Protein AF-A0A6M1NFA1-F1 (afdb_monomer)

Solvent-accessible surface area (backbone atoms only — not comparable to full-atom values): 8105 Å² total; per-residue (Å²): 141,84,87,81,88,82,86,79,84,82,88,78,88,80,84,80,73,88,81,76,88,85,81,92,80,89,79,91,81,90,80,86,88,72,90,84,85,74,84,74,76,71,75,68,73,74,78,78,66,68,66,25,20,28,36,53,67,44,71,79,74,74,79,52,89,85,43,43,76,20,33,39,56,29,73,80,79,10,74,50,81,79,86,56,61,72,70,45,98,41,76,30,31,36,32,14,25,43,28,94,91,46,66,59,25,49,29,81,52,94,84,35,55,78,46,78,41,58,20,43,121

Radius of gyration: 26.16 Å; Cα contacts (8 Å, |Δi|>4): 171; chains: 1; bounding box: 69×42×62 Å

pLDDT: mean 73.49, std 20.54, range [34.53, 96.19]

Sequence (121 aa):
MATLNIKALSAGISLFALFMVGTISAKANTHEGGKKENEVKAKTEKVVLAPQWYEFTDNLNDGDASNPLNYTLTPNAGQNPPSCPTGEDQVCAVHAQPDQDNPDIPDLSSGSIVETRMKAE

Mean predicted aligned error: 17.59 Å

Nearest PDB structures (foldseek):
  8k5p-assembly1_B  TM=2.766E-01  e=6.108E+00  Saccharomyces cerevisiae S288C

Secondary structure (DSSP, 8-state):
------------------------------------------------PPPEEEEE--TTSS--TT-GGGEEEPTTTTTS---PPSSSS-EEEEEEPBPSS-TTSB--STTTEEEEEE---

Structure (mmCIF, N/CA/C/O backbone):
data_AF-A0A6M1NFA1-F1
#
_entry.id   AF-A0A6M1NFA1-F1
#
loop_
_atom_site.group_PDB
_atom_site.id
_atom_site.type_symbol
_atom_site.label_atom_id
_atom_site.label_alt_id
_atom_site.label_comp_id
_atom_site.label_asym_id
_atom_site.label_entity_id
_atom_site.label_seq_id
_atom_site.pdbx_PDB_ins_code
_atom_site.Cartn_x
_atom_site.Cartn_y
_atom_site.Cartn_z
_atom_site.occupancy
_atom_site.B_iso_or_equiv
_atom_site.auth_seq_id
_atom_site.auth_comp_id
_atom_site.auth_asym_id
_atom_site.auth_atom_id
_atom_site.pdbx_PDB_model_num
ATOM 1 N N . MET A 1 1 ? -36.662 -27.718 -19.168 1.00 49.44 1 MET A N 1
ATOM 2 C CA . MET A 1 1 ? -35.397 -28.444 -19.397 1.00 49.44 1 MET A CA 1
ATOM 3 C C . MET A 1 1 ? -35.112 -28.409 -20.884 1.00 49.44 1 MET A C 1
ATOM 5 O O . MET A 1 1 ? -35.841 -29.036 -21.638 1.00 49.44 1 MET A O 1
ATOM 9 N N . ALA A 1 2 ? -34.130 -27.619 -21.303 1.00 42.16 2 ALA A N 1
ATOM 10 C CA . ALA A 1 2 ? -33.633 -27.611 -22.672 1.00 42.16 2 ALA A CA 1
ATOM 11 C C . ALA A 1 2 ? -32.118 -27.417 -22.592 1.00 42.16 2 ALA A C 1
ATOM 13 O O . ALA A 1 2 ? -31.624 -26.344 -22.260 1.00 42.16 2 ALA A O 1
ATOM 14 N N . THR A 1 3 ? -31.414 -28.522 -22.787 1.00 47.03 3 THR A N 1
ATOM 15 C CA . THR A 1 3 ? -29.961 -28.637 -22.812 1.00 47.03 3 THR A CA 1
ATOM 16 C C . THR A 1 3 ? -29.522 -28.474 -24.259 1.00 47.03 3 THR A C 1
ATOM 18 O O . THR A 1 3 ? -29.985 -29.236 -25.101 1.00 47.03 3 THR A O 1
ATOM 21 N N . LEU A 1 4 ? -28.599 -27.562 -24.557 1.00 47.62 4 LEU A N 1
ATOM 22 C CA . LEU A 1 4 ? -27.777 -27.677 -25.763 1.00 47.62 4 LEU A CA 1
ATOM 23 C C . LEU A 1 4 ? -26.363 -27.163 -25.458 1.00 47.62 4 LEU A C 1
ATOM 25 O O . LEU A 1 4 ? -26.117 -25.967 -25.352 1.00 47.62 4 LEU A O 1
ATOM 29 N N . ASN A 1 5 ? -25.447 -28.112 -25.263 1.00 50.62 5 ASN A N 1
ATOM 30 C CA . ASN A 1 5 ? -24.010 -27.894 -25.134 1.00 50.62 5 ASN A CA 1
ATOM 31 C C . ASN A 1 5 ? -23.399 -27.828 -26.539 1.00 50.62 5 ASN A C 1
ATOM 33 O O . ASN A 1 5 ? -23.404 -28.838 -27.241 1.00 50.62 5 ASN A O 1
ATOM 37 N N . ILE A 1 6 ? -22.827 -26.689 -26.933 1.00 61.94 6 ILE A N 1
ATOM 38 C CA . ILE A 1 6 ? -22.008 -26.588 -28.148 1.00 61.94 6 ILE A CA 1
ATOM 39 C C . ILE A 1 6 ? -20.569 -26.293 -27.717 1.00 61.94 6 ILE A C 1
ATOM 41 O O . ILE A 1 6 ? -20.197 -25.156 -27.446 1.00 61.94 6 ILE A O 1
ATOM 45 N N . LYS A 1 7 ? -19.757 -27.353 -27.631 1.00 48.84 7 LYS A N 1
ATOM 46 C CA . LYS A 1 7 ? -18.292 -27.266 -27.580 1.00 48.84 7 LYS A CA 1
ATOM 47 C C . LYS A 1 7 ? -17.793 -26.994 -28.999 1.00 48.84 7 LYS A C 1
ATOM 49 O O . LYS A 1 7 ? -17.737 -27.911 -29.811 1.00 48.84 7 LYS A O 1
ATOM 54 N N . ALA A 1 8 ? -17.426 -25.752 -29.292 1.00 56.59 8 ALA A N 1
ATOM 55 C CA . ALA A 1 8 ? -16.690 -25.402 -30.502 1.00 56.59 8 ALA A CA 1
ATOM 56 C C . ALA A 1 8 ? -15.191 -25.328 -30.167 1.00 56.59 8 ALA A C 1
ATOM 58 O O . ALA A 1 8 ? -14.718 -24.337 -29.619 1.00 56.59 8 ALA A O 1
ATOM 59 N N . LEU A 1 9 ? -14.445 -26.400 -30.455 1.00 54.12 9 LEU A N 1
ATOM 60 C CA . LEU A 1 9 ? -12.985 -26.345 -30.559 1.00 54.12 9 LEU A CA 1
ATOM 61 C C . LEU A 1 9 ? -12.637 -25.893 -31.982 1.00 54.12 9 LEU A C 1
ATOM 63 O O . LEU A 1 9 ? -12.766 -26.677 -32.919 1.00 54.12 9 LEU A O 1
ATOM 67 N N . SER A 1 10 ? -12.187 -24.651 -32.154 1.00 52.25 10 SER A N 1
ATOM 68 C CA . SER A 1 10 ? -11.579 -24.196 -33.408 1.00 52.25 10 SER A CA 1
ATOM 69 C C . SER A 1 10 ? -10.059 -24.176 -33.260 1.00 52.25 10 SER A C 1
ATOM 71 O O . SER A 1 10 ? -9.489 -23.287 -32.628 1.00 52.25 10 SER A O 1
ATOM 73 N N . ALA A 1 11 ? -9.413 -25.187 -33.838 1.00 54.66 11 ALA A N 1
ATOM 74 C CA . ALA A 1 11 ? -7.976 -25.236 -34.051 1.00 54.66 11 ALA A CA 1
ATOM 75 C C . ALA A 1 11 ? -7.589 -24.276 -35.188 1.00 54.66 11 ALA A C 1
ATOM 77 O O . ALA A 1 11 ? -8.140 -24.356 -36.283 1.00 54.66 11 ALA A O 1
ATOM 78 N N . GLY A 1 12 ? -6.628 -23.390 -34.934 1.00 57.09 12 GLY A N 1
ATOM 79 C CA . GLY A 1 12 ? -6.061 -22.486 -35.932 1.00 57.09 12 GLY A CA 1
ATOM 80 C C . GLY A 1 12 ? -4.558 -22.369 -35.728 1.00 57.09 12 GLY A C 1
ATOM 81 O O . GLY A 1 12 ? -4.089 -21.482 -35.025 1.00 57.09 12 GLY A O 1
ATOM 82 N N . ILE A 1 13 ? -3.807 -23.303 -36.311 1.00 62.94 13 ILE A N 1
ATOM 83 C CA . ILE A 1 13 ? -2.343 -23.270 -36.375 1.00 62.94 13 ILE A CA 1
ATOM 84 C C . ILE A 1 13 ? -1.972 -22.227 -37.434 1.00 62.94 13 ILE A C 1
ATOM 86 O O . ILE A 1 13 ? -2.099 -22.491 -38.628 1.00 62.94 13 ILE A O 1
ATOM 90 N N . SER A 1 14 ? -1.542 -21.036 -37.012 1.00 58.31 14 SER A N 1
ATOM 91 C CA . SER A 1 14 ? -1.018 -20.024 -37.936 1.00 58.31 14 SER A CA 1
ATOM 92 C C . SER A 1 14 ? 0.493 -20.177 -38.067 1.00 58.31 14 SER A C 1
ATOM 94 O O . SER A 1 14 ? 1.269 -19.706 -37.237 1.00 58.31 14 SER A O 1
ATOM 96 N N . LEU A 1 15 ? 0.891 -20.873 -39.128 1.00 56.69 15 LEU A N 1
ATOM 97 C CA . LEU A 1 15 ? 2.261 -21.055 -39.587 1.00 56.69 15 LEU A CA 1
ATOM 98 C C . LEU A 1 15 ? 2.796 -19.716 -40.134 1.00 56.69 15 LEU A C 1
ATOM 100 O O . LEU A 1 15 ? 2.636 -19.420 -41.316 1.00 56.69 15 LEU A O 1
ATOM 104 N N . PHE A 1 16 ? 3.396 -18.874 -39.285 1.00 57.38 16 PHE A N 1
ATOM 105 C CA . PHE A 1 16 ? 4.067 -17.664 -39.765 1.00 57.38 16 PHE A CA 1
ATOM 106 C C . PHE A 1 16 ? 5.461 -17.999 -40.292 1.00 57.38 16 PHE A C 1
ATOM 108 O O . PHE A 1 16 ? 6.343 -18.478 -39.583 1.00 57.38 16 PHE A O 1
ATOM 115 N N . ALA A 1 17 ? 5.583 -17.779 -41.596 1.00 60.78 17 ALA A N 1
ATOM 116 C CA . ALA A 1 17 ? 6.715 -18.083 -42.439 1.00 60.78 17 ALA A CA 1
ATOM 117 C C . ALA A 1 17 ? 8.002 -17.354 -42.025 1.00 60.78 17 ALA A C 1
ATOM 119 O O . ALA A 1 17 ? 7.989 -16.178 -41.658 1.00 60.78 17 ALA A O 1
ATOM 120 N N . LEU A 1 18 ? 9.119 -18.073 -42.183 1.00 55.12 18 LEU A N 1
ATOM 121 C CA . LEU A 1 18 ? 10.473 -17.540 -42.299 1.00 55.12 18 LEU A CA 1
ATOM 122 C C . LEU A 1 18 ? 10.496 -16.324 -43.242 1.00 55.12 18 LEU A C 1
ATOM 124 O O . LEU A 1 18 ? 10.336 -16.483 -44.451 1.00 55.12 18 LEU A O 1
ATOM 128 N N . PHE A 1 19 ? 10.815 -15.142 -42.719 1.00 59.09 19 PHE A N 1
ATOM 129 C CA . PHE A 1 19 ? 11.346 -14.053 -43.535 1.00 59.09 19 PHE A CA 1
ATOM 130 C C . PHE A 1 19 ? 12.859 -13.948 -43.332 1.00 59.09 19 PHE A C 1
ATOM 132 O O . PHE A 1 19 ? 13.357 -13.348 -42.388 1.00 59.09 19 PHE A O 1
ATOM 139 N N . MET A 1 20 ? 13.543 -14.657 -44.229 1.00 62.69 20 MET A N 1
ATOM 140 C CA . MET A 1 20 ? 14.694 -14.235 -45.031 1.00 62.69 20 MET A CA 1
ATOM 141 C C . MET A 1 20 ? 15.773 -13.347 -44.384 1.00 62.69 20 MET A C 1
ATOM 143 O O . MET A 1 20 ? 15.604 -12.159 -44.128 1.00 62.69 20 MET A O 1
ATOM 147 N N . VAL A 1 21 ? 16.946 -13.969 -44.280 1.00 51.59 21 VAL A N 1
ATOM 148 C CA . VAL A 1 21 ? 18.289 -13.411 -44.093 1.00 51.59 21 VAL A CA 1
ATOM 149 C C . VAL A 1 21 ? 18.719 -12.514 -45.270 1.00 51.59 21 VAL A C 1
ATOM 151 O O . VAL A 1 21 ? 18.502 -12.872 -46.425 1.00 51.59 21 VAL A O 1
ATOM 154 N N . GLY A 1 22 ? 19.458 -11.436 -44.962 1.00 42.31 22 GLY A N 1
ATOM 155 C CA . GLY A 1 22 ? 20.354 -10.690 -45.872 1.00 42.31 22 GLY A CA 1
ATOM 156 C C . GLY A 1 22 ? 19.833 -9.289 -46.219 1.00 42.31 22 GLY A C 1
ATOM 157 O O . GLY A 1 22 ? 18.704 -9.151 -46.654 1.00 42.31 22 GLY A O 1
ATOM 158 N N . THR A 1 23 ? 20.567 -8.187 -46.040 1.00 55.47 23 THR A N 1
ATOM 159 C CA . THR A 1 23 ? 21.933 -7.931 -46.527 1.00 55.47 23 THR A CA 1
ATOM 160 C C . THR A 1 23 ? 22.687 -6.930 -45.636 1.00 55.47 23 THR A C 1
ATOM 162 O O . THR A 1 23 ? 22.213 -5.818 -45.409 1.00 55.47 23 THR A O 1
ATOM 165 N N . ILE A 1 24 ? 23.904 -7.273 -45.209 1.00 54.22 24 ILE A N 1
ATOM 166 C CA . ILE A 1 24 ? 24.909 -6.298 -44.754 1.00 54.22 24 ILE A CA 1
ATOM 167 C C . ILE A 1 24 ? 25.457 -5.585 -45.991 1.00 54.22 24 ILE A C 1
ATOM 169 O O . ILE A 1 24 ? 26.041 -6.228 -46.859 1.00 54.22 24 ILE A O 1
ATOM 173 N N . SER A 1 25 ? 25.272 -4.268 -46.068 1.00 47.81 25 SER A N 1
ATOM 174 C CA . SER A 1 25 ? 25.901 -3.424 -47.083 1.00 47.81 25 SER A CA 1
ATOM 175 C C . SER A 1 25 ? 26.867 -2.479 -46.379 1.00 47.81 25 SER A C 1
ATOM 177 O O . SER A 1 25 ? 26.459 -1.542 -45.697 1.00 47.81 25 SER A O 1
ATOM 179 N N . ALA A 1 26 ? 28.160 -2.774 -46.493 1.00 51.22 26 ALA A N 1
ATOM 180 C CA . ALA A 1 26 ? 29.228 -1.891 -46.056 1.00 51.22 26 ALA A CA 1
ATOM 181 C C . ALA A 1 26 ? 29.524 -0.868 -47.160 1.00 51.22 26 ALA A C 1
ATOM 183 O O . ALA A 1 26 ? 29.792 -1.248 -48.300 1.00 51.22 26 ALA A O 1
ATOM 184 N N . LYS A 1 27 ? 29.561 0.424 -46.815 1.00 41.19 27 LYS A N 1
ATOM 185 C CA . LYS A 1 27 ? 30.354 1.413 -47.556 1.00 41.19 27 LYS A CA 1
ATOM 186 C C . LYS A 1 27 ? 30.800 2.550 -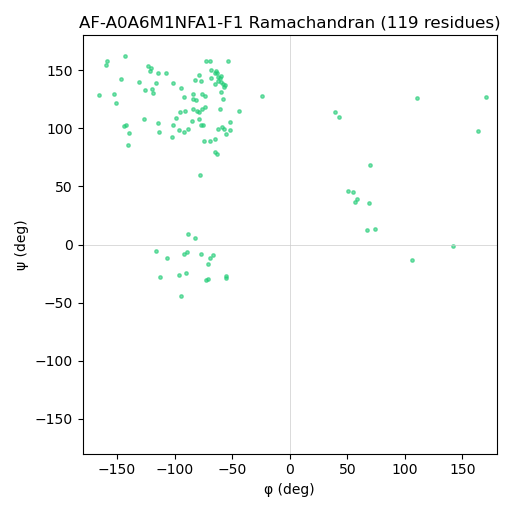46.638 1.00 41.19 27 LYS A C 1
ATOM 188 O O . LYS A 1 27 ? 29.985 3.230 -46.028 1.00 41.19 27 LYS A O 1
ATOM 193 N N . ALA A 1 28 ? 32.117 2.715 -46.566 1.00 48.78 28 ALA A N 1
ATOM 194 C CA . ALA A 1 28 ? 32.837 3.759 -45.850 1.00 48.78 28 ALA A CA 1
ATOM 195 C C . ALA A 1 28 ? 32.629 5.152 -46.474 1.00 48.78 28 ALA A C 1
ATOM 197 O O . ALA A 1 28 ? 32.577 5.261 -47.702 1.00 48.78 28 ALA A O 1
ATOM 198 N N . ASN A 1 29 ? 32.552 6.194 -45.632 1.00 42.78 29 ASN A N 1
ATOM 199 C CA . ASN A 1 29 ? 33.405 7.399 -45.638 1.00 42.78 29 ASN A CA 1
ATOM 200 C C . ASN A 1 29 ? 32.863 8.481 -44.671 1.00 42.78 29 ASN A C 1
ATOM 202 O O . ASN A 1 29 ? 31.710 8.881 -44.767 1.00 42.78 29 ASN A O 1
ATOM 206 N N . THR A 1 30 ? 33.755 8.936 -43.784 1.00 38.69 30 THR A N 1
ATOM 207 C CA . THR A 1 30 ? 33.911 10.286 -43.203 1.00 38.69 30 THR A CA 1
ATOM 208 C C . THR A 1 30 ? 32.679 11.075 -42.743 1.00 38.69 30 THR A C 1
ATOM 210 O O . THR A 1 30 ? 31.996 11.682 -43.559 1.00 38.69 30 THR A O 1
ATOM 213 N N . HIS A 1 31 ? 32.536 11.242 -41.421 1.00 34.53 31 HIS A N 1
ATOM 214 C CA . HIS A 1 31 ? 32.400 12.563 -40.780 1.00 34.53 31 HIS A CA 1
ATOM 215 C C . HIS A 1 31 ? 32.608 12.431 -39.262 1.00 34.53 31 HIS A C 1
ATOM 217 O O . HIS A 1 31 ? 32.000 11.578 -38.617 1.00 34.53 31 HIS A O 1
ATOM 223 N N . GLU A 1 32 ? 33.488 13.260 -38.705 1.00 43.34 32 GLU A N 1
ATOM 224 C CA . GLU A 1 32 ? 33.795 13.315 -37.279 1.00 43.34 32 GLU A CA 1
ATOM 225 C C . GLU A 1 32 ? 32.554 13.612 -36.420 1.00 43.34 32 GLU A C 1
ATOM 227 O O . GLU A 1 32 ? 31.743 14.489 -36.718 1.00 43.34 32 GLU A O 1
ATOM 232 N N . GLY A 1 33 ? 32.459 12.885 -35.303 1.00 43.25 33 GLY A N 1
ATOM 233 C CA . GLY A 1 33 ? 32.153 13.482 -34.002 1.00 43.25 33 GLY A CA 1
ATOM 234 C C . GLY A 1 33 ? 30.754 14.053 -33.784 1.00 43.25 33 GLY A C 1
ATOM 235 O O . GLY A 1 33 ? 30.609 15.046 -33.077 1.00 43.25 33 GLY A O 1
ATOM 236 N N . GLY A 1 34 ? 29.713 13.440 -34.344 1.00 34.91 34 GLY A N 1
ATOM 237 C CA . GLY A 1 34 ? 28.329 13.721 -33.965 1.00 34.91 34 GLY A CA 1
ATOM 238 C C . GLY A 1 34 ? 27.860 12.797 -32.843 1.00 34.91 34 GLY A C 1
ATOM 239 O O . GLY A 1 34 ? 27.735 11.598 -33.063 1.00 34.91 34 GLY A O 1
ATOM 240 N N . LYS A 1 35 ? 27.576 13.371 -31.663 1.00 51.47 35 LYS A N 1
ATOM 241 C CA . LYS A 1 35 ? 26.839 12.772 -30.531 1.00 51.47 35 LYS A CA 1
ATOM 242 C C . LYS A 1 35 ? 25.893 11.641 -30.955 1.00 51.47 35 LYS A C 1
ATOM 244 O O . LYS A 1 35 ? 24.998 11.905 -31.759 1.00 51.47 35 LYS A O 1
ATOM 249 N N . LYS A 1 36 ? 26.014 10.476 -30.309 1.00 50.97 36 LYS A N 1
ATOM 250 C CA . LYS A 1 36 ? 24.928 9.576 -29.861 1.00 50.97 36 LYS A CA 1
ATOM 251 C C . LYS A 1 36 ? 25.533 8.211 -29.562 1.00 50.97 36 LYS A C 1
ATOM 253 O O . LYS A 1 36 ? 25.686 7.404 -30.469 1.00 50.97 36 LYS A O 1
ATOM 258 N N . GLU A 1 37 ? 25.819 7.935 -28.298 1.00 39.56 37 GLU A N 1
ATOM 259 C CA . GLU A 1 37 ? 26.070 6.561 -27.877 1.00 39.56 37 GLU A CA 1
ATOM 260 C C . GLU A 1 37 ? 25.162 6.221 -26.700 1.00 39.56 37 GLU A C 1
ATOM 262 O O . GLU A 1 37 ? 25.321 6.705 -25.585 1.00 39.56 37 GLU A O 1
ATOM 267 N N . ASN A 1 38 ? 24.186 5.378 -27.043 1.00 39.69 38 ASN A N 1
ATOM 268 C CA . ASN A 1 38 ? 23.600 4.340 -26.212 1.00 39.69 38 ASN A CA 1
ATOM 269 C C . ASN A 1 38 ? 22.724 4.763 -25.028 1.00 39.69 38 ASN A C 1
ATOM 271 O O . ASN A 1 38 ? 22.959 4.364 -23.892 1.00 39.69 38 ASN A O 1
ATOM 275 N N . GLU A 1 39 ? 21.558 5.337 -25.338 1.00 42.38 39 GLU A N 1
ATOM 276 C CA . GLU A 1 39 ? 20.350 4.750 -24.748 1.00 42.38 39 GLU A CA 1
ATOM 277 C C . GLU A 1 39 ? 20.203 3.336 -25.318 1.00 42.38 39 GLU A C 1
ATOM 279 O O . GLU A 1 39 ? 19.583 3.104 -26.361 1.00 42.38 39 GLU A O 1
ATOM 284 N N . VAL A 1 40 ? 20.788 2.367 -24.612 1.00 46.62 40 VAL A N 1
ATOM 285 C CA . VAL A 1 40 ? 20.199 1.036 -24.552 1.00 46.62 40 VAL A CA 1
ATOM 286 C C . VAL A 1 40 ? 18.784 1.284 -24.049 1.00 46.62 40 VAL A C 1
ATOM 288 O O . VAL A 1 40 ? 18.557 1.429 -22.852 1.00 46.62 40 VAL A O 1
ATOM 291 N N . LYS A 1 41 ? 17.829 1.389 -24.979 1.00 46.12 41 LYS A N 1
ATOM 292 C CA . LYS A 1 41 ? 16.420 1.152 -24.692 1.00 46.12 41 LYS A CA 1
ATOM 293 C C . LYS A 1 41 ? 16.338 -0.306 -24.273 1.00 46.12 41 LYS A C 1
ATOM 295 O O . LYS A 1 41 ? 15.968 -1.177 -25.059 1.00 46.12 41 LYS A O 1
ATOM 300 N N . ALA A 1 42 ? 16.738 -0.558 -23.028 1.00 44.44 42 ALA A N 1
ATOM 301 C CA . ALA A 1 42 ? 16.190 -1.615 -22.228 1.00 44.44 42 ALA A CA 1
ATOM 302 C C . ALA A 1 42 ? 14.696 -1.354 -22.316 1.00 44.44 42 ALA A C 1
ATOM 304 O O . ALA A 1 42 ? 14.145 -0.432 -21.718 1.00 44.44 42 ALA A O 1
ATOM 305 N N . LYS A 1 43 ? 14.058 -2.098 -23.210 1.00 48.59 43 LYS A N 1
ATOM 306 C CA . LYS A 1 43 ? 12.634 -2.314 -23.162 1.00 48.59 43 LYS A CA 1
ATOM 307 C C . LYS A 1 43 ? 12.472 -3.100 -21.868 1.00 48.59 43 LYS A C 1
ATOM 309 O O . LYS A 1 43 ? 12.492 -4.324 -21.895 1.00 48.59 43 LYS A O 1
ATOM 314 N N . THR A 1 44 ? 12.489 -2.383 -20.742 1.00 46.00 44 THR A N 1
ATOM 315 C CA . THR A 1 44 ? 12.081 -2.893 -19.448 1.00 46.00 44 THR A CA 1
ATOM 316 C C . THR A 1 44 ? 10.669 -3.340 -19.716 1.00 46.00 44 THR A C 1
ATOM 318 O O . THR A 1 44 ? 9.764 -2.530 -19.924 1.00 46.00 44 THR A O 1
ATOM 321 N N . GLU A 1 45 ? 10.534 -4.640 -19.922 1.00 52.12 45 GLU A N 1
ATOM 322 C CA . GLU A 1 45 ? 9.262 -5.312 -19.938 1.00 52.12 45 GLU A CA 1
ATOM 323 C C . GLU A 1 45 ? 8.614 -4.868 -18.635 1.00 52.12 45 GLU A C 1
ATOM 325 O O . GLU A 1 45 ? 9.126 -5.176 -17.559 1.00 52.12 45 GLU A O 1
ATOM 330 N N . LYS A 1 46 ? 7.630 -3.963 -18.737 1.00 51.19 46 LYS A N 1
ATOM 331 C CA . LYS A 1 46 ? 6.928 -3.423 -17.579 1.00 51.19 46 LYS A CA 1
ATOM 332 C C . LYS A 1 46 ? 6.350 -4.658 -16.918 1.00 51.19 46 LYS A C 1
ATOM 334 O O . LYS A 1 46 ? 5.404 -5.230 -17.453 1.00 51.19 46 LYS A O 1
ATOM 339 N N . VAL A 1 47 ? 6.98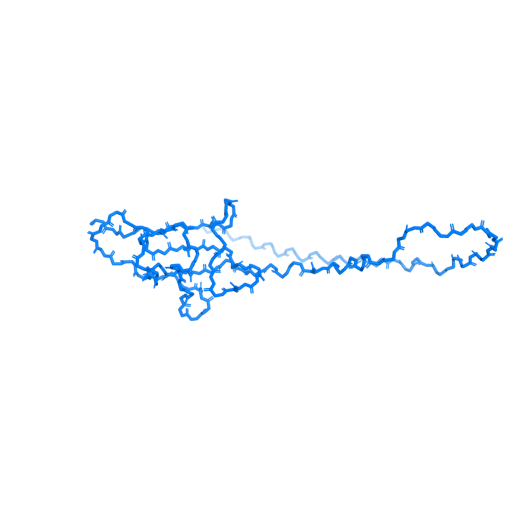8 -5.131 -15.851 1.00 59.00 47 VAL A N 1
ATOM 340 C CA . VAL A 1 47 ? 6.458 -6.217 -15.045 1.00 59.00 47 VAL A CA 1
ATOM 341 C C . VAL A 1 47 ? 5.160 -5.643 -14.513 1.00 59.00 47 VAL A C 1
ATOM 343 O O . VAL A 1 47 ? 5.162 -4.772 -13.648 1.00 59.00 47 VAL A O 1
ATOM 346 N N . VAL A 1 48 ? 4.054 -6.008 -15.159 1.00 64.31 48 VAL A N 1
ATOM 347 C CA . VAL A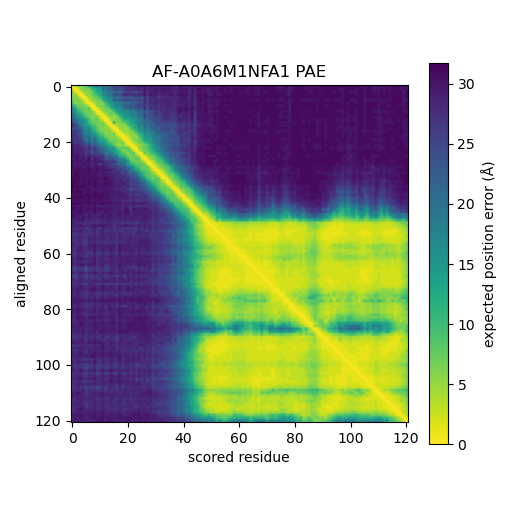 1 48 ? 2.727 -5.602 -14.722 1.00 64.31 48 VAL A CA 1
ATOM 348 C C . VAL A 1 48 ? 2.455 -6.466 -13.510 1.00 64.31 48 VAL A C 1
ATOM 350 O O . VAL A 1 48 ? 1.992 -7.600 -13.631 1.00 64.31 48 VAL A O 1
ATOM 353 N N . LEU A 1 49 ? 2.858 -5.964 -12.348 1.00 79.12 49 LEU A N 1
ATOM 354 C CA . LEU A 1 49 ? 2.459 -6.554 -11.088 1.00 79.12 49 LEU A CA 1
ATOM 355 C C . LEU A 1 49 ? 0.934 -6.442 -10.995 1.00 79.12 49 LEU A C 1
ATOM 357 O O . LEU A 1 49 ? 0.328 -5.481 -11.467 1.00 79.12 49 LEU A O 1
ATOM 361 N N . ALA A 1 50 ? 0.286 -7.480 -10.481 1.00 89.38 50 ALA A N 1
ATOM 362 C CA . ALA A 1 50 ? -1.149 -7.413 -10.256 1.00 89.38 50 ALA A CA 1
ATOM 363 C C . ALA A 1 50 ? -1.439 -6.404 -9.129 1.00 89.38 50 ALA A C 1
ATOM 365 O O . ALA A 1 50 ? -0.606 -6.272 -8.231 1.00 89.38 50 ALA A O 1
ATOM 366 N N . PRO A 1 51 ? -2.603 -5.728 -9.130 1.00 93.25 51 PRO A N 1
ATOM 367 C CA . PRO A 1 51 ? -3.005 -4.908 -7.997 1.00 93.25 51 PRO A CA 1
ATOM 368 C C . PRO A 1 51 ? -3.043 -5.720 -6.697 1.00 93.25 51 PRO A C 1
ATOM 370 O O . PRO A 1 51 ? -3.555 -6.845 -6.671 1.00 93.25 51 PRO A O 1
ATOM 373 N N . GLN A 1 52 ? -2.542 -5.125 -5.621 1.00 95.50 52 GLN A N 1
ATOM 374 C CA . GLN A 1 52 ? -2.394 -5.725 -4.300 1.00 95.50 52 GLN A CA 1
ATOM 375 C C . GLN A 1 52 ? -3.122 -4.896 -3.244 1.00 95.50 52 GLN A C 1
ATOM 377 O O . GLN A 1 52 ? -3.366 -3.702 -3.416 1.00 95.50 52 GLN A O 1
ATOM 382 N N . TRP A 1 53 ? -3.531 -5.560 -2.167 1.00 96.00 53 TRP A N 1
ATOM 383 C CA . TRP A 1 53 ? -4.140 -4.926 -1.008 1.00 96.00 53 TRP A CA 1
ATOM 384 C C . TRP A 1 53 ? -3.083 -4.401 -0.047 1.00 96.00 53 TRP A C 1
ATOM 386 O O . TRP A 1 53 ? -2.258 -5.166 0.463 1.00 96.00 53 TRP A O 1
ATOM 396 N N . TYR A 1 54 ? -3.189 -3.114 0.258 1.00 95.69 54 TYR A N 1
ATOM 397 C CA . TYR A 1 54 ? -2.367 -2.414 1.231 1.00 95.69 54 TYR A CA 1
ATOM 398 C C . TYR A 1 54 ? -3.251 -1.846 2.340 1.00 95.69 54 TYR A C 1
ATOM 400 O O . TYR A 1 54 ? -4.299 -1.260 2.069 1.00 95.69 54 TYR A O 1
ATOM 408 N N . GLU A 1 55 ? -2.838 -2.032 3.588 1.00 94.81 55 GLU A N 1
ATOM 409 C CA . GLU A 1 55 ? -3.510 -1.517 4.781 1.00 94.81 55 GLU A CA 1
ATOM 410 C C . GLU A 1 55 ? -2.887 -0.183 5.189 1.00 94.81 55 GLU A C 1
ATOM 412 O O . GLU A 1 55 ? -1.666 -0.051 5.202 1.00 94.81 55 GLU A O 1
ATOM 417 N N . PHE A 1 56 ? -3.718 0.806 5.508 1.00 93.44 56 PHE A N 1
ATOM 418 C CA . PHE A 1 56 ? -3.274 2.088 6.040 1.00 93.44 56 PHE A CA 1
ATOM 419 C C . PHE A 1 56 ? -2.888 1.921 7.513 1.00 93.44 56 PHE A C 1
ATOM 421 O O . PHE A 1 56 ? -3.732 1.597 8.350 1.00 93.44 56 PHE A O 1
ATOM 428 N N . THR A 1 57 ? -1.615 2.147 7.823 1.00 91.62 57 THR A N 1
ATOM 429 C CA . THR A 1 57 ? -1.034 1.964 9.160 1.00 91.62 57 THR A CA 1
ATOM 430 C C . THR A 1 57 ? -0.531 3.261 9.792 1.00 91.62 57 THR A C 1
ATOM 432 O O . THR A 1 57 ? -0.133 3.228 10.952 1.00 91.62 57 THR A O 1
ATOM 435 N N . ASP A 1 58 ? -0.551 4.386 9.062 1.00 91.31 58 ASP A N 1
ATOM 436 C CA . ASP A 1 58 ? -0.042 5.694 9.519 1.00 91.31 58 ASP A CA 1
ATOM 437 C C . ASP A 1 58 ? 1.386 5.608 10.098 1.00 91.31 58 ASP A C 1
ATOM 439 O O . ASP A 1 58 ? 1.695 6.124 11.172 1.00 91.31 58 ASP A O 1
ATOM 443 N N . ASN A 1 59 ? 2.280 4.906 9.392 1.00 89.69 59 ASN A N 1
ATOM 444 C CA . ASN A 1 59 ? 3.652 4.645 9.851 1.00 89.69 59 ASN A CA 1
ATOM 445 C C . ASN A 1 59 ? 4.431 5.926 10.198 1.00 89.69 59 ASN A C 1
ATOM 447 O O . ASN A 1 59 ? 5.339 5.894 11.034 1.00 89.69 59 ASN A O 1
ATOM 451 N N . LEU A 1 60 ? 4.103 7.043 9.548 1.00 91.75 60 LEU A N 1
ATOM 452 C CA . LEU A 1 60 ? 4.759 8.330 9.750 1.00 91.75 60 LEU A CA 1
ATOM 453 C C . LEU A 1 60 ? 4.074 9.202 10.812 1.00 91.75 60 LEU A C 1
ATOM 455 O O . LEU A 1 60 ? 4.673 10.191 11.235 1.00 91.75 60 LEU A O 1
ATOM 459 N N . ASN A 1 61 ? 2.901 8.801 11.318 1.00 90.56 61 ASN A N 1
ATOM 460 C CA . ASN A 1 61 ? 2.077 9.558 12.267 1.00 90.56 61 ASN A CA 1
ATOM 461 C C . ASN A 1 61 ? 1.708 10.961 11.752 1.00 90.56 61 ASN A C 1
ATOM 463 O O . ASN A 1 61 ? 1.705 11.932 12.515 1.00 90.56 61 ASN A O 1
ATOM 467 N N . ASP A 1 62 ? 1.457 11.086 10.450 1.00 92.19 62 ASP A N 1
ATOM 468 C CA . ASP A 1 62 ? 1.053 12.339 9.804 1.00 92.19 62 ASP A CA 1
ATOM 469 C C . ASP A 1 62 ? -0.438 12.341 9.418 1.00 92.19 62 ASP A C 1
ATOM 471 O O . ASP A 1 62 ? -0.989 13.404 9.117 1.00 92.19 62 ASP A O 1
ATOM 475 N N . GLY A 1 63 ? -1.107 11.181 9.475 1.00 89.25 63 GLY A N 1
ATOM 476 C CA . GLY 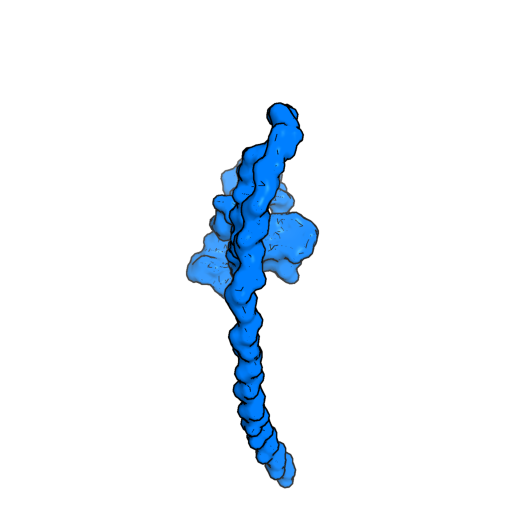A 1 63 ? -2.504 11.012 9.086 1.00 89.25 63 GLY A CA 1
ATOM 477 C C . GLY A 1 63 ? -2.759 11.196 7.586 1.00 89.25 63 GLY A C 1
ATOM 478 O O . GLY A 1 63 ? -3.915 11.328 7.178 1.00 89.25 63 GLY A O 1
ATOM 479 N N . ASP A 1 64 ? -1.715 11.229 6.752 1.00 92.19 64 ASP A N 1
ATOM 480 C CA . ASP A 1 64 ? -1.837 11.491 5.322 1.00 92.19 64 ASP A CA 1
ATOM 481 C C . ASP A 1 64 ? -2.083 10.197 4.536 1.00 92.19 64 ASP A C 1
ATOM 483 O O . ASP A 1 64 ? -1.166 9.454 4.174 1.00 92.19 64 ASP A O 1
ATOM 487 N N . ALA A 1 65 ? -3.350 9.948 4.204 1.00 91.31 65 ALA A N 1
ATOM 488 C CA . ALA A 1 65 ? -3.754 8.837 3.342 1.00 91.31 65 ALA A CA 1
ATOM 489 C C . ALA A 1 65 ? -3.260 8.970 1.885 1.00 91.31 65 ALA A C 1
ATOM 491 O O . ALA A 1 65 ? -3.397 8.022 1.112 1.00 91.31 65 ALA A O 1
ATOM 492 N N . SER A 1 66 ? -2.688 10.109 1.488 1.00 93.44 66 SER A N 1
ATOM 493 C CA . SER A 1 66 ? -2.098 10.314 0.156 1.00 93.44 66 SER A CA 1
ATOM 494 C C . SER A 1 66 ? -0.622 9.923 0.095 1.00 93.44 66 SER A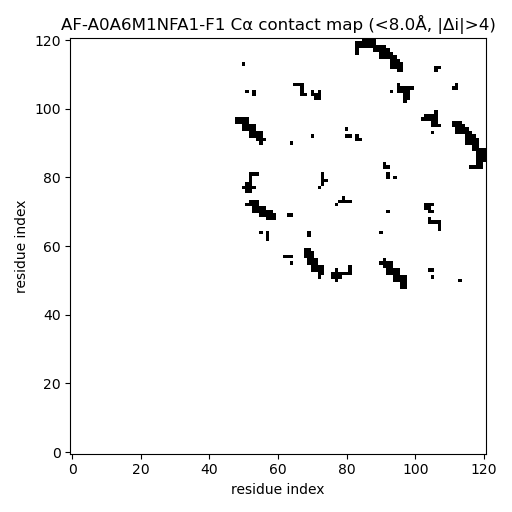 C 1
ATOM 496 O O . SER A 1 66 ? -0.033 9.942 -0.985 1.00 93.44 66 SER A O 1
ATOM 498 N N . ASN A 1 67 ? -0.016 9.577 1.234 1.00 94.75 67 ASN A N 1
ATOM 499 C CA . ASN A 1 67 ? 1.381 9.187 1.324 1.00 94.75 67 ASN A CA 1
ATOM 500 C C . ASN A 1 67 ? 1.517 7.651 1.262 1.00 94.75 67 ASN A C 1
ATOM 502 O O . ASN A 1 67 ? 1.100 6.967 2.200 1.00 94.75 67 ASN A O 1
ATOM 506 N N . PRO A 1 68 ? 2.130 7.078 0.205 1.00 95.12 68 PRO A N 1
ATOM 507 C CA . PRO A 1 68 ? 2.304 5.629 0.060 1.00 95.12 68 PRO A CA 1
ATOM 508 C C . PRO A 1 68 ? 3.024 4.955 1.231 1.00 95.12 68 PRO A C 1
ATOM 510 O O . PRO A 1 68 ? 2.789 3.783 1.507 1.00 95.12 68 PRO A O 1
ATOM 513 N N . LEU A 1 69 ? 3.885 5.689 1.942 1.00 96.19 69 LEU A N 1
ATOM 514 C CA . LEU A 1 69 ? 4.656 5.163 3.073 1.00 96.19 69 LEU A CA 1
ATOM 515 C C . LEU A 1 69 ? 3.794 4.880 4.312 1.00 96.19 69 LEU A C 1
ATOM 517 O O . LEU A 1 69 ? 4.219 4.140 5.202 1.00 96.19 69 LEU A O 1
ATOM 521 N N . ASN A 1 70 ? 2.580 5.432 4.360 1.00 96.00 70 ASN A N 1
ATOM 522 C CA . ASN A 1 70 ? 1.602 5.137 5.404 1.00 96.00 70 ASN A CA 1
ATOM 523 C C . ASN A 1 70 ? 0.808 3.858 5.145 1.00 96.00 70 ASN A C 1
ATOM 525 O O . ASN A 1 70 ? -0.117 3.554 5.896 1.00 96.00 70 ASN A O 1
ATOM 529 N N . TYR A 1 71 ? 1.161 3.113 4.101 1.00 94.75 71 TYR A N 1
ATOM 530 C CA . TYR A 1 71 ? 0.536 1.853 3.760 1.00 94.75 71 TYR A CA 1
ATOM 531 C C . TYR A 1 71 ? 1.518 0.698 3.915 1.00 94.75 71 TYR A C 1
ATOM 533 O O . TYR A 1 71 ? 2.716 0.831 3.673 1.00 94.75 71 TYR A O 1
ATOM 541 N N . THR A 1 72 ? 0.983 -0.457 4.292 1.00 94.38 72 THR A N 1
ATOM 542 C CA . THR A 1 72 ? 1.732 -1.703 4.433 1.00 94.38 72 THR A CA 1
ATOM 543 C C . THR A 1 72 ? 1.069 -2.788 3.596 1.00 94.38 72 TH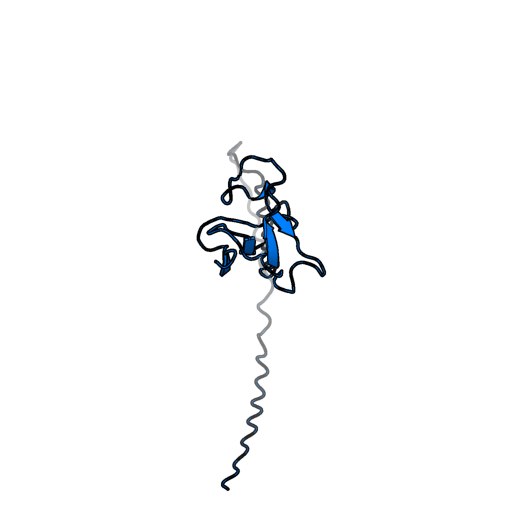R A C 1
ATOM 545 O O . THR A 1 72 ? -0.150 -2.968 3.654 1.00 94.38 72 THR A O 1
ATOM 548 N N . LEU A 1 73 ? 1.857 -3.530 2.814 1.00 94.81 73 LEU A N 1
ATOM 549 C CA . LEU A 1 73 ? 1.362 -4.681 2.062 1.00 94.81 73 LEU A CA 1
ATOM 550 C C . LEU A 1 73 ? 0.728 -5.709 3.011 1.00 94.81 73 LEU A C 1
ATOM 552 O O . LEU A 1 73 ? 1.355 -6.177 3.964 1.00 94.81 73 LEU A O 1
ATOM 556 N N . THR A 1 74 ? -0.523 -6.080 2.743 1.00 92.06 74 THR A N 1
ATOM 557 C CA . THR A 1 74 ? -1.227 -7.062 3.577 1.00 92.06 74 THR A CA 1
ATOM 558 C C . THR A 1 74 ? -0.625 -8.470 3.426 1.00 92.06 74 THR A C 1
ATOM 560 O O . THR A 1 74 ? 0.013 -8.780 2.408 1.00 92.06 74 THR A O 1
ATOM 563 N N . PRO A 1 75 ? -0.821 -9.372 4.412 1.00 88.75 75 PRO A N 1
ATOM 564 C CA . PRO A 1 75 ? -0.313 -10.740 4.344 1.00 88.75 75 PRO A CA 1
ATOM 565 C C . PRO A 1 75 ? -0.736 -11.490 3.074 1.00 88.75 75 PRO A C 1
ATOM 567 O O . PRO A 1 75 ? -1.757 -11.195 2.456 1.00 88.75 75 PRO A O 1
ATOM 570 N N . ASN A 1 76 ? 0.021 -12.532 2.716 1.00 86.12 76 ASN A N 1
ATOM 571 C CA . ASN A 1 76 ? -0.154 -13.273 1.458 1.00 86.12 76 ASN A CA 1
ATOM 572 C C . ASN A 1 76 ? -0.016 -12.375 0.215 1.00 86.12 76 ASN A C 1
ATOM 574 O O . ASN A 1 76 ? -0.751 -12.542 -0.756 1.00 86.12 76 ASN A O 1
ATOM 578 N N . ALA A 1 77 ? 0.932 -11.432 0.255 1.00 80.31 77 ALA A N 1
ATOM 579 C CA . ALA A 1 77 ? 1.276 -10.550 -0.858 1.00 80.31 77 ALA A CA 1
ATOM 580 C C . ALA A 1 77 ? 0.071 -9.773 -1.414 1.00 80.31 77 ALA A C 1
ATOM 582 O O . ALA A 1 77 ? -0.133 -9.724 -2.629 1.00 80.31 77 ALA A O 1
ATOM 583 N N . GLY A 1 78 ? -0.760 -9.206 -0.537 1.00 84.00 78 GLY A N 1
ATOM 584 C CA . GLY A 1 78 ? -1.850 -8.343 -0.982 1.00 84.00 78 GLY A CA 1
ATOM 585 C C . GLY A 1 78 ? -3.036 -9.057 -1.629 1.00 84.00 78 GLY A C 1
ATOM 586 O O . GLY A 1 78 ? -3.838 -8.399 -2.284 1.00 84.00 78 GLY A O 1
ATOM 587 N N . GLN A 1 79 ? -3.158 -10.383 -1.516 1.00 88.69 79 GLN A N 1
ATOM 588 C CA . GLN A 1 79 ? -4.215 -11.128 -2.217 1.00 88.69 79 GLN A CA 1
ATOM 589 C C . GLN A 1 79 ? -5.611 -10.921 -1.629 1.00 88.69 79 GLN A C 1
ATOM 591 O O . GLN A 1 79 ? -6.598 -11.004 -2.358 1.00 88.69 79 GLN A O 1
ATOM 596 N N . ASN A 1 80 ? -5.703 -10.672 -0.322 1.00 88.56 80 ASN A N 1
ATOM 597 C CA . ASN A 1 80 ? -6.977 -10.580 0.378 1.00 88.56 80 ASN A CA 1
ATOM 598 C C . ASN A 1 80 ? -7.182 -9.173 0.937 1.00 88.56 80 ASN A C 1
ATOM 600 O O . ASN A 1 80 ? -6.246 -8.613 1.506 1.00 88.56 80 ASN A O 1
ATOM 604 N N . PRO A 1 81 ? -8.402 -8.622 0.838 1.00 86.88 81 PRO A N 1
ATOM 605 C CA . PRO A 1 81 ? -8.701 -7.351 1.465 1.00 86.88 81 PRO A CA 1
ATOM 606 C C . PRO A 1 81 ? -8.610 -7.466 2.993 1.00 86.88 81 PRO A C 1
ATOM 608 O O . PRO A 1 81 ? -9.129 -8.438 3.556 1.00 86.88 81 PRO A O 1
ATOM 611 N N . PRO A 1 82 ? -8.020 -6.477 3.683 1.00 88.44 82 PRO A N 1
ATOM 612 C CA . PRO A 1 82 ? -8.010 -6.450 5.136 1.00 88.44 82 PRO A CA 1
ATOM 613 C C . PRO A 1 82 ? -9.400 -6.090 5.683 1.00 88.44 82 PRO A C 1
ATOM 615 O O . PRO A 1 82 ? -10.247 -5.491 5.002 1.00 88.44 82 PRO A O 1
ATOM 618 N N . SER A 1 83 ? -9.635 -6.465 6.938 1.00 86.88 83 SER A N 1
ATOM 619 C CA . SER A 1 83 ? -10.817 -6.045 7.688 1.00 86.88 83 SER A CA 1
ATOM 620 C C . SER A 1 83 ? -10.604 -4.626 8.198 1.00 86.88 83 SER A C 1
ATOM 622 O O . SER A 1 83 ? -9.751 -4.402 9.051 1.00 86.88 83 SER A O 1
ATOM 624 N N . CYS A 1 84 ? -11.391 -3.675 7.705 1.00 85.06 84 CYS A N 1
ATOM 625 C CA . CYS A 1 84 ? -11.327 -2.307 8.196 1.00 85.06 84 CYS A CA 1
ATOM 626 C C . CYS A 1 84 ? -12.026 -2.187 9.553 1.00 85.06 84 CYS A C 1
ATOM 628 O O . CYS A 1 84 ? -13.165 -2.649 9.677 1.00 85.06 84 CYS A O 1
ATOM 630 N N . PRO A 1 85 ? -11.380 -1.586 10.568 1.00 80.50 85 PRO A N 1
ATOM 631 C CA . PRO A 1 85 ? -12.037 -1.333 11.840 1.00 80.50 85 PRO A CA 1
ATOM 632 C C . PRO A 1 85 ? -13.215 -0.371 11.644 1.00 80.50 85 PRO A C 1
ATOM 634 O O . PRO A 1 85 ? -13.183 0.504 10.781 1.00 80.50 85 PRO A O 1
ATOM 637 N N . THR A 1 86 ? -14.257 -0.543 12.449 1.00 76.06 86 THR A N 1
ATOM 638 C CA . THR A 1 86 ? -15.376 0.403 12.546 1.00 76.06 86 THR A CA 1
ATOM 639 C C . THR A 1 86 ? -14.962 1.610 13.385 1.00 76.06 86 THR A C 1
ATOM 641 O O . THR A 1 86 ? -14.310 1.413 14.414 1.00 76.06 86 THR A O 1
ATOM 644 N N . GLY A 1 87 ? -15.369 2.823 13.003 1.00 64.75 87 GLY A N 1
ATOM 645 C CA . GLY A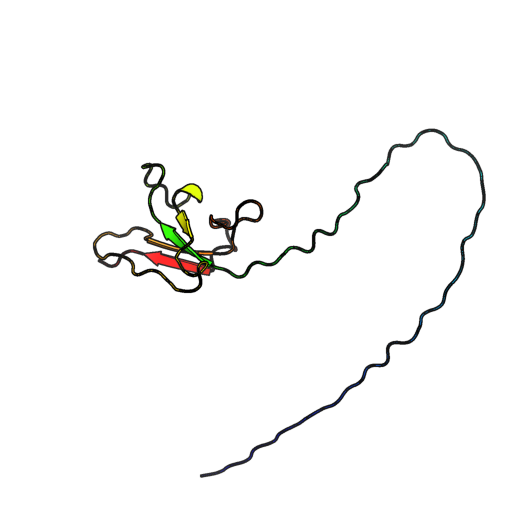 1 87 ? -15.399 3.942 13.944 1.00 64.75 87 GLY A CA 1
ATOM 646 C C . GLY A 1 87 ? -15.002 5.340 13.474 1.00 64.75 87 GLY A C 1
ATOM 647 O O . GLY A 1 87 ? -15.100 6.219 14.315 1.00 64.75 87 GLY A O 1
ATOM 648 N N . GLU A 1 88 ? -14.588 5.599 12.227 1.00 61.62 88 GLU A N 1
ATOM 649 C CA . GLU A 1 88 ? -14.356 6.970 11.699 1.00 61.62 88 GLU A CA 1
ATOM 650 C C . GLU A 1 88 ? -14.405 6.986 10.155 1.00 61.62 88 GLU A C 1
ATOM 652 O O . GLU A 1 88 ? -14.113 5.967 9.547 1.00 61.62 88 GLU A O 1
ATOM 657 N N . ASP A 1 89 ? -14.667 8.126 9.501 1.00 67.69 89 ASP A N 1
ATOM 658 C CA . ASP A 1 89 ? -14.629 8.280 8.028 1.00 67.69 89 ASP A CA 1
ATOM 659 C C . ASP A 1 89 ? -13.190 8.405 7.475 1.00 67.69 89 ASP A C 1
ATOM 661 O O . ASP A 1 89 ? -12.802 9.414 6.882 1.00 67.69 89 ASP A O 1
ATOM 665 N N . GLN A 1 90 ? -12.350 7.392 7.691 1.00 83.94 90 GLN A N 1
ATOM 666 C CA . GLN A 1 90 ? -10.969 7.376 7.191 1.00 83.94 90 GLN A CA 1
ATOM 667 C C . GLN A 1 90 ? -10.701 6.187 6.275 1.00 83.94 90 GLN A C 1
ATOM 669 O O . GLN A 1 90 ? -11.247 5.096 6.461 1.00 83.94 90 GLN A O 1
ATOM 674 N N . VAL A 1 91 ? -9.797 6.379 5.310 1.00 89.69 91 VAL A N 1
ATOM 675 C CA . VAL A 1 91 ? -9.255 5.278 4.507 1.00 89.69 91 VAL A CA 1
ATOM 676 C C . VAL A 1 91 ? -8.565 4.280 5.436 1.00 89.69 91 VAL A C 1
ATOM 678 O O . VAL A 1 91 ? -7.771 4.649 6.295 1.00 89.69 91 VAL A O 1
ATOM 681 N N . CYS A 1 92 ? -8.887 3.004 5.266 1.00 91.69 92 CYS A N 1
ATOM 682 C CA . CYS A 1 92 ? -8.268 1.902 6.004 1.00 91.69 92 CYS A CA 1
ATOM 683 C C . CYS A 1 92 ? -7.418 1.010 5.108 1.00 91.69 92 CYS A C 1
ATOM 685 O O . CYS A 1 92 ? -6.497 0.362 5.590 1.00 91.69 92 CYS A O 1
ATOM 687 N N . ALA A 1 93 ? -7.750 0.917 3.822 1.00 94.25 93 ALA A N 1
ATOM 688 C CA . ALA A 1 93 ? -7.039 0.061 2.893 1.00 94.25 93 ALA A CA 1
ATOM 689 C C . ALA A 1 93 ? -7.271 0.495 1.452 1.00 94.25 93 ALA A C 1
ATOM 691 O O . ALA A 1 93 ? -8.318 1.054 1.116 1.00 94.25 93 ALA A O 1
ATOM 692 N N . VAL A 1 94 ? -6.313 0.170 0.594 1.00 95.31 94 VAL A N 1
ATOM 693 C CA . VAL A 1 94 ? -6.385 0.401 -0.848 1.00 95.31 94 VAL A CA 1
ATOM 694 C C . VAL A 1 94 ? -6.018 -0.870 -1.602 1.00 95.31 94 VAL A C 1
ATOM 696 O O . VAL A 1 94 ? -5.100 -1.595 -1.221 1.00 95.31 94 VAL A O 1
ATOM 699 N N . HIS A 1 95 ? -6.742 -1.138 -2.683 1.00 95.69 95 HIS A N 1
ATOM 700 C CA . HIS A 1 95 ? -6.352 -2.090 -3.715 1.00 95.69 95 HIS A CA 1
ATOM 701 C C . HIS A 1 95 ? -5.738 -1.288 -4.849 1.00 95.69 95 HIS A C 1
ATOM 703 O O . HIS A 1 95 ? -6.448 -0.544 -5.524 1.00 95.69 95 HIS A O 1
ATOM 709 N N . ALA A 1 96 ? -4.427 -1.379 -5.031 1.00 95.56 96 ALA A N 1
ATOM 710 C CA . ALA A 1 96 ? -3.707 -0.538 -5.980 1.00 95.56 96 ALA A CA 1
ATOM 711 C C . ALA A 1 96 ? -2.576 -1.305 -6.664 1.00 95.56 96 ALA A C 1
ATOM 713 O O . ALA A 1 96 ? -2.156 -2.367 -6.204 1.00 95.56 96 ALA A O 1
ATOM 714 N N . GLN A 1 97 ? -2.096 -0.775 -7.785 1.00 95.62 97 GLN A N 1
ATOM 715 C CA . GLN A 1 97 ? -0.848 -1.230 -8.386 1.00 95.62 97 GLN A CA 1
ATOM 716 C C . GLN A 1 97 ? 0.304 -1.038 -7.390 1.00 95.62 97 GLN A C 1
ATOM 718 O O . GLN A 1 97 ? 0.336 -0.008 -6.716 1.00 95.62 97 GLN A O 1
ATOM 723 N N . PRO A 1 98 ? 1.245 -1.986 -7.294 1.00 94.88 98 PRO A N 1
ATOM 724 C CA . PRO A 1 98 ? 2.467 -1.772 -6.533 1.00 94.88 98 PRO A CA 1
ATOM 725 C C . PRO A 1 98 ? 3.313 -0.671 -7.167 1.00 94.88 98 PRO A C 1
ATOM 727 O O . PRO A 1 98 ? 3.334 -0.538 -8.398 1.00 94.88 98 PRO A O 1
ATOM 730 N N . ASP A 1 99 ? 4.039 0.082 -6.345 1.00 93.56 99 ASP A N 1
ATOM 731 C CA . ASP A 1 99 ? 5.062 0.985 -6.862 1.00 93.56 99 ASP A CA 1
ATOM 732 C C . ASP A 1 99 ? 6.133 0.196 -7.642 1.00 93.56 99 ASP A C 1
ATOM 734 O O . ASP A 1 99 ? 6.447 -0.960 -7.337 1.00 93.56 99 ASP A O 1
ATOM 738 N N . GLN A 1 100 ? 6.657 0.803 -8.711 1.00 89.69 100 GLN A N 1
ATOM 739 C CA . GLN A 1 100 ? 7.568 0.112 -9.625 1.00 89.69 100 GLN A CA 1
ATOM 740 C C . GLN A 1 100 ? 8.944 -0.151 -9.006 1.00 89.69 100 GLN A C 1
ATOM 742 O O . GLN A 1 100 ? 9.592 -1.132 -9.378 1.00 89.69 100 GLN A O 1
ATOM 747 N N . ASP A 1 101 ? 9.377 0.718 -8.092 1.00 90.06 101 ASP A N 1
ATOM 748 C CA . ASP A 1 101 ? 10.676 0.651 -7.432 1.00 90.06 101 ASP A CA 1
ATOM 749 C C . ASP A 1 101 ? 10.573 -0.041 -6.062 1.00 90.06 101 ASP A C 1
ATOM 751 O O . ASP A 1 101 ? 11.545 -0.646 -5.601 1.00 90.06 101 ASP A O 1
ATOM 755 N N . ASN A 1 102 ? 9.395 -0.003 -5.426 1.00 91.56 102 ASN A N 1
ATOM 756 C CA . ASN A 1 102 ? 9.120 -0.658 -4.151 1.00 91.56 102 ASN A CA 1
ATOM 757 C C . ASN A 1 102 ? 7.721 -1.321 -4.103 1.00 91.56 102 ASN A C 1
ATOM 759 O O . ASN A 1 102 ? 6.745 -0.679 -3.723 1.00 91.56 102 ASN A O 1
ATOM 763 N N . PRO A 1 103 ? 7.599 -2.632 -4.379 1.00 91.81 103 PRO A N 1
ATOM 764 C CA . PRO A 1 103 ? 6.296 -3.297 -4.426 1.00 91.81 103 PRO A CA 1
ATOM 765 C C . PRO A 1 103 ? 5.595 -3.432 -3.060 1.00 91.81 103 PRO A C 1
ATOM 767 O O . PRO A 1 103 ? 4.409 -3.766 -3.014 1.00 91.81 103 PRO A O 1
ATOM 770 N N . ASP A 1 104 ? 6.294 -3.168 -1.951 1.00 92.88 104 ASP A N 1
ATOM 771 C CA . ASP A 1 104 ? 5.715 -3.216 -0.602 1.00 92.88 104 ASP A CA 1
ATOM 772 C C . ASP A 1 104 ? 4.853 -1.982 -0.274 1.00 92.88 104 ASP A C 1
ATOM 774 O O . ASP A 1 104 ? 4.151 -1.981 0.742 1.00 92.88 104 ASP A O 1
ATOM 778 N N . ILE A 1 105 ? 4.855 -0.964 -1.145 1.00 94.50 105 ILE A N 1
ATOM 779 C CA . ILE A 1 105 ? 3.998 0.225 -1.053 1.00 94.50 105 ILE A CA 1
ATOM 780 C C . ILE A 1 105 ? 3.105 0.371 -2.302 1.00 94.50 105 ILE A C 1
ATOM 782 O O . ILE A 1 105 ? 3.478 -0.080 -3.390 1.00 94.50 105 ILE A O 1
ATOM 786 N N . PRO A 1 106 ? 1.923 1.000 -2.174 1.00 95.88 106 PRO A N 1
ATOM 787 C CA . PRO A 1 106 ? 1.030 1.231 -3.303 1.00 95.88 106 PRO A CA 1
ATOM 788 C C . PRO A 1 106 ? 1.473 2.420 -4.163 1.00 95.88 106 PRO A C 1
ATOM 790 O O . PRO A 1 106 ? 1.890 3.458 -3.653 1.00 95.88 106 PRO A O 1
ATOM 793 N N . ASP A 1 107 ? 1.246 2.331 -5.468 1.00 95.38 107 ASP A N 1
ATOM 794 C CA . ASP A 1 107 ? 1.180 3.495 -6.346 1.00 95.38 107 ASP A CA 1
ATOM 795 C C . ASP A 1 107 ? -0.194 4.172 -6.191 1.00 95.38 107 ASP A C 1
ATOM 797 O O . ASP A 1 107 ? -1.227 3.664 -6.638 1.00 95.38 107 ASP A O 1
ATOM 801 N N . LEU A 1 108 ? -0.198 5.339 -5.544 1.00 93.94 108 LEU A N 1
ATOM 802 C CA . LEU A 1 108 ? -1.399 6.145 -5.297 1.00 93.94 108 LEU A CA 1
ATOM 803 C C . LEU A 1 108 ? -1.714 7.134 -6.433 1.00 93.94 108 LEU A C 1
ATOM 805 O O . LEU A 1 108 ? -2.589 7.991 -6.286 1.00 93.94 108 LEU A O 1
ATOM 809 N N . SER A 1 109 ? -1.022 7.050 -7.573 1.00 92.00 109 SER A N 1
ATOM 810 C CA . SER A 1 109 ? -1.335 7.881 -8.732 1.00 92.00 109 SER A CA 1
ATOM 811 C C . SER A 1 109 ? -2.731 7.576 -9.296 1.00 92.00 109 SER A C 1
ATOM 813 O O . SER A 1 109 ? -3.269 6.466 -9.208 1.00 92.00 109 SER A O 1
ATOM 815 N N . SER A 1 110 ? -3.362 8.600 -9.878 1.00 79.50 110 SER A N 1
ATOM 816 C CA . SER A 1 110 ? -4.695 8.466 -10.469 1.00 79.50 110 SER A CA 1
ATOM 817 C C . SER A 1 110 ? -4.673 7.431 -11.601 1.00 79.50 110 SER A C 1
ATOM 819 O O . SER A 1 110 ? -3.991 7.618 -12.607 1.00 79.50 110 SER A O 1
ATOM 821 N N . GLY A 1 111 ? -5.419 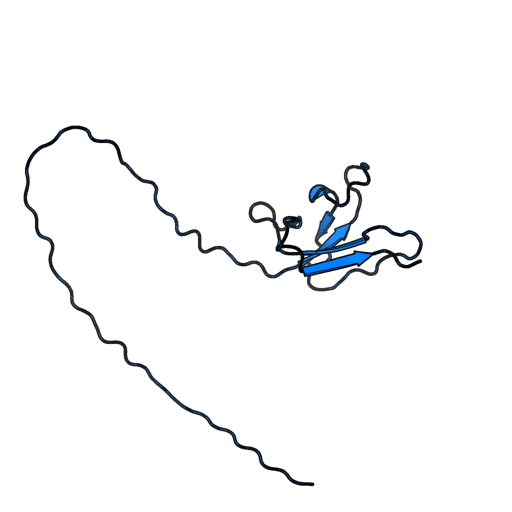6.336 -11.426 1.00 83.88 111 GLY A N 1
ATOM 822 C CA . GLY A 1 111 ? -5.471 5.203 -12.360 1.00 83.88 111 GLY A CA 1
ATOM 823 C C . GLY A 1 111 ? -4.739 3.942 -11.887 1.00 83.88 111 GLY A C 1
ATOM 824 O O . GLY A 1 111 ? -4.977 2.876 -12.455 1.00 83.88 111 GLY A O 1
ATOM 825 N N . SER A 1 112 ? -3.914 4.038 -10.842 1.00 89.50 112 SER A N 1
ATOM 826 C CA . SER A 1 112 ? -3.268 2.885 -10.199 1.00 89.50 112 SER A CA 1
ATOM 827 C C . SER A 1 112 ? -4.108 2.295 -9.063 1.00 89.50 112 SER A C 1
ATOM 829 O O . SER A 1 112 ? -4.010 1.100 -8.786 1.00 89.50 112 SER A O 1
ATOM 831 N N . ILE A 1 113 ? -4.995 3.096 -8.463 1.00 92.94 113 ILE A N 1
ATOM 832 C CA . ILE A 1 113 ? -5.955 2.660 -7.442 1.00 92.94 113 ILE A CA 1
ATOM 833 C C . ILE A 1 113 ? -7.175 2.008 -8.109 1.00 92.94 113 ILE A C 1
ATOM 835 O O . ILE A 1 113 ? -7.850 2.619 -8.939 1.00 92.94 113 ILE A O 1
ATOM 839 N N . VAL A 1 114 ? -7.465 0.770 -7.714 1.00 92.69 114 VAL A N 1
ATOM 840 C CA . VAL A 1 114 ? -8.611 -0.037 -8.154 1.00 92.69 114 VAL A CA 1
ATOM 841 C C . VAL A 1 114 ? -9.788 0.108 -7.190 1.00 92.69 114 VAL A C 1
ATOM 843 O O . VAL A 1 114 ? -10.924 0.274 -7.628 1.00 92.69 114 VAL A O 1
ATOM 846 N N . GLU A 1 115 ? -9.524 0.060 -5.884 1.00 92.25 115 GLU A N 1
ATOM 847 C CA . GLU A 1 115 ? -10.539 0.161 -4.830 1.00 92.25 115 GLU A CA 1
ATOM 848 C C . GLU A 1 115 ? -9.959 0.880 -3.608 1.00 92.25 115 GLU A C 1
ATOM 850 O O . GLU A 1 115 ? -8.811 0.652 -3.230 1.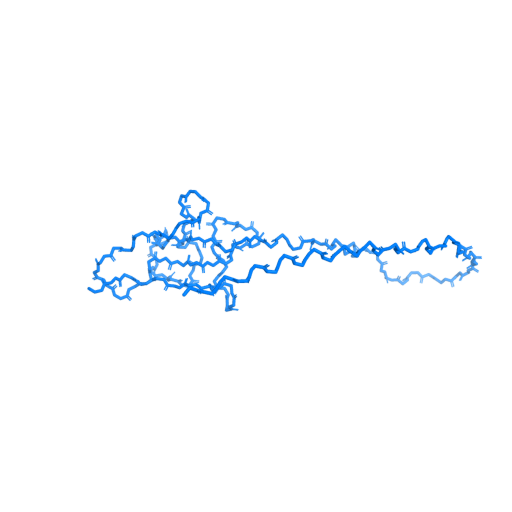00 92.25 115 GLU A O 1
ATOM 855 N N . THR A 1 116 ? -10.774 1.704 -2.954 1.00 91.38 116 THR A N 1
ATOM 856 C CA . THR A 1 116 ? -10.461 2.287 -1.646 1.00 91.38 116 THR A CA 1
ATOM 857 C C . THR A 1 116 ? -11.510 1.823 -0.654 1.00 91.38 116 THR A C 1
ATOM 859 O O . THR A 1 116 ? -12.709 1.952 -0.907 1.00 91.38 116 THR A O 1
ATOM 862 N N . ARG A 1 117 ? -11.067 1.311 0.493 1.00 90.56 117 ARG A N 1
ATOM 863 C CA . ARG A 1 117 ? -11.940 0.996 1.618 1.00 90.56 117 ARG A CA 1
ATOM 864 C C . ARG A 1 117 ? -11.844 2.078 2.674 1.00 90.56 117 ARG A C 1
ATOM 866 O O . ARG A 1 117 ? -10.755 2.551 3.003 1.00 90.56 117 ARG A O 1
ATOM 873 N N . MET A 1 118 ? -13.002 2.419 3.219 1.00 87.12 118 MET A N 1
ATOM 874 C CA . MET A 1 118 ? -13.132 3.306 4.365 1.00 87.12 118 MET A CA 1
ATOM 875 C C . MET A 1 118 ? -13.528 2.481 5.587 1.00 87.12 118 MET A C 1
ATOM 877 O O . MET A 1 118 ? -14.202 1.453 5.466 1.00 87.12 118 MET A O 1
ATOM 881 N N . LYS A 1 119 ? -13.073 2.912 6.759 1.00 80.69 119 LYS A N 1
ATOM 882 C CA . LYS A 1 119 ? -13.601 2.448 8.041 1.00 80.69 119 LYS A CA 1
ATOM 883 C C . LYS A 1 119 ? -15.112 2.736 8.051 1.00 80.69 119 LYS A C 1
ATOM 885 O O . LYS A 1 119 ? -15.549 3.771 7.558 1.00 80.69 119 LYS A O 1
ATOM 890 N N . ALA A 1 120 ? -15.913 1.777 8.506 1.00 68.56 120 ALA A N 1
ATOM 891 C CA . ALA A 1 120 ? -17.366 1.943 8.556 1.00 68.56 120 ALA A CA 1
ATOM 892 C C . ALA A 1 120 ? -17.766 2.709 9.825 1.00 68.56 120 ALA A C 1
ATOM 894 O O . ALA A 1 120 ? -17.170 2.466 10.878 1.00 68.56 120 ALA A O 1
ATOM 895 N N . GLU A 1 121 ? -18.757 3.599 9.723 1.00 55.06 121 GLU A N 1
ATOM 896 C CA . GLU A 1 121 ? -19.436 4.210 10.880 1.00 55.06 121 GLU A CA 1
ATOM 897 C C . GLU A 1 121 ? -20.169 3.167 11.741 1.00 55.06 121 GLU A C 1
ATOM 899 O O . GLU A 1 121 ? -20.785 2.230 11.173 1.00 55.06 121 GLU A O 1
#

Foldseek 3Di:
DDDDDDDDDDDDDDDDDDDDDDDDDDDDDDDDDDDDDDPPPPVVVQPQDAFFKWFQQCPVVPLDPLDQVRTFGDPPRRPDHDDAAADDFHWGMWRFGADSVGRRTHDSPVPRTPDTDTHHD